Protein AF-Q862M8-F1 (afdb_monomer)

Nearest PDB structures (foldseek):
  2qyf-assembly2_C  TM=9.852E-01  e=2.031E-08  Homo sapiens
  4aez-assembly2_E  TM=9.939E-01  e=1.330E-06  Schizosaccharomyces pombe
  4aez-assembly3_H  TM=9.917E-01  e=1.981E-06  Schizosaccharomyces pombe
  4aez-assembly1_B  TM=9.903E-01  e=2.262E-06  Schizosaccharomyces pombe
  6wwa-assembly1_B  TM=9.312E-01  e=2.358E-04  Homo sapiens

Structure (mmCIF, N/CA/C/O backbone):
data_AF-Q862M8-F1
#
_entry.id   AF-Q862M8-F1
#
loop_
_atom_site.group_PDB
_atom_site.id
_atom_sit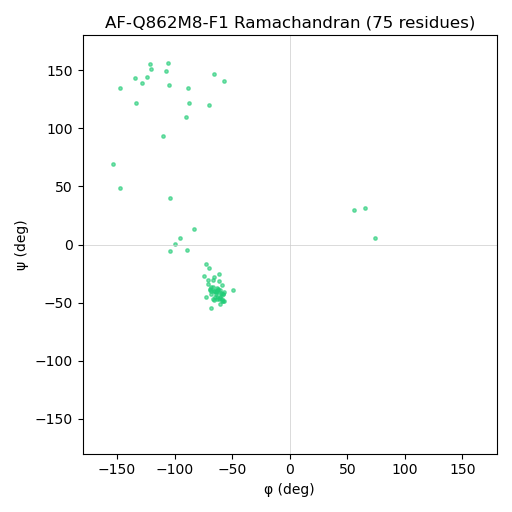e.type_symbol
_atom_site.label_atom_id
_atom_site.label_alt_id
_atom_site.label_comp_id
_atom_site.label_asym_id
_atom_site.label_entity_id
_atom_site.label_seq_id
_atom_site.pdbx_PDB_ins_code
_atom_site.Cartn_x
_atom_site.Cartn_y
_atom_site.Cartn_z
_atom_site.occupancy
_atom_site.B_iso_or_equiv
_atom_site.auth_seq_id
_atom_site.auth_comp_id
_atom_site.auth_asym_id
_atom_site.auth_atom_id
_atom_site.pdbx_PDB_model_num
ATOM 1 N N . GLY A 1 1 ? 6.983 11.721 -12.694 1.00 57.44 1 GLY A N 1
ATOM 2 C CA . GLY A 1 1 ? 7.355 10.883 -13.851 1.00 57.44 1 GLY A CA 1
ATOM 3 C C . GLY A 1 1 ? 6.482 9.644 -13.893 1.00 57.44 1 GLY A C 1
ATOM 4 O O . GLY A 1 1 ? 5.973 9.258 -12.844 1.00 57.44 1 GLY A O 1
ATOM 5 N N . ALA A 1 2 ? 6.325 9.037 -15.071 1.00 67.56 2 ALA A N 1
ATOM 6 C CA . ALA A 1 2 ? 5.432 7.898 -15.318 1.00 67.56 2 ALA A CA 1
ATOM 7 C C . ALA A 1 2 ? 5.562 6.717 -14.321 1.00 67.56 2 ALA A C 1
ATOM 9 O O . ALA A 1 2 ? 4.522 6.238 -13.869 1.00 67.56 2 ALA A O 1
ATOM 10 N N . PRO A 1 3 ? 6.766 6.311 -13.854 1.00 69.25 3 PRO A N 1
ATOM 11 C CA . PRO A 1 3 ? 6.902 5.222 -12.876 1.00 69.25 3 PRO A CA 1
ATOM 12 C C . PRO A 1 3 ? 6.167 5.474 -11.551 1.00 69.25 3 PRO A C 1
ATOM 14 O O . PRO A 1 3 ? 5.606 4.554 -10.960 1.00 69.25 3 PRO A O 1
ATOM 17 N N . ARG A 1 4 ? 6.109 6.736 -11.098 1.00 70.88 4 ARG A N 1
ATOM 18 C CA . ARG A 1 4 ? 5.403 7.113 -9.862 1.00 70.88 4 ARG A CA 1
ATOM 19 C C . ARG A 1 4 ? 3.888 6.975 -10.014 1.00 70.88 4 ARG A C 1
ATOM 21 O O . ARG A 1 4 ? 3.234 6.535 -9.076 1.00 70.88 4 ARG A O 1
ATOM 28 N N . SER A 1 5 ? 3.349 7.319 -11.182 1.00 81.81 5 SER A N 1
ATOM 29 C CA . SER A 1 5 ? 1.918 7.191 -11.483 1.00 81.81 5 SER A CA 1
ATOM 30 C C . SER A 1 5 ? 1.488 5.727 -11.592 1.00 81.81 5 SER A C 1
ATOM 32 O O . SER A 1 5 ? 0.440 5.364 -11.068 1.00 81.81 5 SER A O 1
ATOM 34 N N . VAL A 1 6 ? 2.320 4.871 -12.197 1.00 85.81 6 VAL A N 1
ATOM 35 C CA . VAL A 1 6 ? 2.053 3.426 -12.294 1.00 85.81 6 VAL A CA 1
ATOM 36 C C . VAL A 1 6 ? 2.093 2.767 -10.913 1.00 85.81 6 VAL A C 1
ATOM 38 O O . VAL A 1 6 ? 1.169 2.045 -10.553 1.00 85.81 6 VAL A O 1
ATOM 41 N N . ALA A 1 7 ? 3.109 3.060 -10.097 1.00 88.31 7 ALA A N 1
ATOM 42 C CA . ALA A 1 7 ? 3.195 2.525 -8.738 1.00 88.31 7 ALA A CA 1
ATOM 43 C C . ALA A 1 7 ? 2.007 2.952 -7.855 1.00 88.31 7 ALA A C 1
ATOM 45 O O . ALA A 1 7 ? 1.483 2.150 -7.082 1.00 88.31 7 ALA A O 1
ATOM 46 N N . GLU A 1 8 ? 1.549 4.200 -7.997 1.00 89.56 8 GLU A N 1
ATOM 47 C CA . GLU A 1 8 ? 0.366 4.686 -7.284 1.00 89.56 8 GLU A CA 1
ATOM 48 C C . GLU A 1 8 ? -0.913 3.956 -7.734 1.00 89.56 8 GLU A C 1
ATOM 50 O O . GLU A 1 8 ? -1.722 3.563 -6.895 1.00 89.56 8 GLU A O 1
ATOM 55 N N . PHE A 1 9 ? -1.064 3.693 -9.037 1.00 89.88 9 PHE A N 1
ATOM 56 C CA . PHE A 1 9 ? -2.178 2.901 -9.564 1.00 89.88 9 PHE A CA 1
ATOM 57 C C . PHE A 1 9 ? -2.221 1.491 -8.958 1.00 89.88 9 PHE A C 1
ATOM 59 O O . PHE A 1 9 ? -3.272 1.057 -8.486 1.00 89.88 9 PHE A O 1
ATOM 66 N N . PHE A 1 10 ? -1.079 0.797 -8.894 1.00 91.12 10 PHE A N 1
ATOM 67 C CA . PHE A 1 10 ? -1.003 -0.526 -8.267 1.00 91.12 10 PHE A CA 1
ATOM 68 C C . PHE A 1 10 ? -1.348 -0.489 -6.776 1.00 91.12 10 PHE A C 1
ATOM 70 O O . PHE A 1 10 ? -2.064 -1.369 -6.301 1.00 91.12 10 PHE A O 1
ATOM 77 N N . SER A 1 11 ? -0.908 0.541 -6.048 1.00 93.56 11 SER A N 1
ATOM 78 C CA . SER A 1 11 ? -1.249 0.703 -4.632 1.00 93.56 11 SER A CA 1
ATOM 79 C C . SER A 1 11 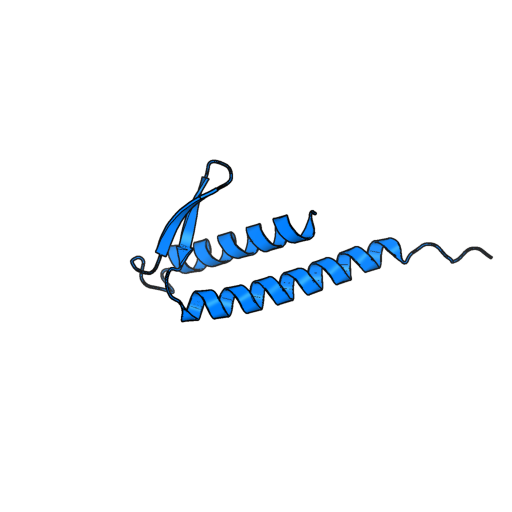? -2.769 0.759 -4.415 1.00 93.56 11 SER A C 1
ATOM 81 O O . SER A 1 11 ? -3.310 0.002 -3.605 1.00 93.56 11 SER A O 1
ATOM 83 N N . PHE A 1 12 ? -3.487 1.582 -5.186 1.00 94.94 12 PHE A N 1
ATOM 84 C CA . PHE A 1 12 ? -4.951 1.652 -5.100 1.00 94.94 12 PHE A CA 1
ATOM 85 C C . PHE A 1 12 ? -5.648 0.384 -5.609 1.00 94.94 12 PHE A C 1
ATOM 87 O O . PHE A 1 12 ? -6.653 -0.040 -5.031 1.00 94.94 12 PHE A O 1
ATOM 94 N N . GLY A 1 13 ? -5.113 -0.244 -6.659 1.00 94.19 13 GLY A N 1
ATOM 95 C CA . GLY A 1 13 ? -5.637 -1.497 -7.202 1.00 94.19 13 GLY A CA 1
ATOM 96 C C . GLY A 1 13 ? -5.594 -2.635 -6.183 1.00 94.19 13 GLY A C 1
ATOM 97 O O . GLY A 1 13 ? -6.603 -3.305 -5.970 1.00 94.19 13 GLY A O 1
ATOM 98 N N . ILE A 1 14 ? -4.466 -2.808 -5.487 1.00 95.62 14 ILE A N 1
ATOM 99 C CA . ILE A 1 14 ? -4.315 -3.847 -4.458 1.00 95.62 14 ILE A CA 1
ATOM 100 C C . ILE A 1 14 ? -5.283 -3.601 -3.297 1.00 95.62 14 ILE A C 1
ATOM 102 O O . ILE A 1 14 ? -6.002 -4.520 -2.908 1.00 95.62 14 ILE A O 1
ATOM 106 N N . ASN A 1 15 ? -5.376 -2.364 -2.793 1.00 96.75 15 ASN A N 1
ATOM 107 C CA . ASN A 1 15 ? -6.345 -2.027 -1.744 1.00 96.75 15 ASN A CA 1
ATOM 108 C C . ASN A 1 15 ? -7.790 -2.344 -2.167 1.00 96.75 15 ASN A C 1
ATOM 110 O O . ASN A 1 15 ? -8.558 -2.904 -1.386 1.00 96.75 15 ASN A O 1
ATOM 114 N N . SER A 1 16 ? -8.143 -2.046 -3.420 1.00 94.88 16 SER A N 1
ATOM 115 C CA . SER A 1 16 ? -9.474 -2.337 -3.962 1.00 94.88 16 SER A CA 1
ATOM 116 C C . SER A 1 16 ? -9.758 -3.841 -4.020 1.00 94.88 16 SER A C 1
ATOM 118 O O . SER A 1 16 ? -10.856 -4.260 -3.662 1.00 94.88 16 SER A O 1
ATOM 120 N N . ILE A 1 17 ? -8.776 -4.664 -4.410 1.00 95.88 17 ILE A N 1
ATOM 121 C CA . ILE A 1 17 ? -8.913 -6.130 -4.448 1.00 95.88 17 ILE A CA 1
ATOM 122 C C . ILE A 1 17 ? -9.094 -6.698 -3.038 1.00 95.88 17 ILE A C 1
ATOM 124 O O . ILE A 1 17 ? -10.002 -7.502 -2.824 1.00 95.88 17 ILE A O 1
ATOM 128 N N . LEU A 1 18 ? -8.262 -6.272 -2.081 1.00 96.94 18 LEU A N 1
ATOM 129 C CA . LEU A 1 18 ? -8.332 -6.736 -0.692 1.00 96.94 18 LEU A CA 1
ATOM 130 C C . LEU A 1 18 ? -9.704 -6.450 -0.075 1.00 96.94 18 LEU A C 1
ATOM 132 O O . LEU A 1 18 ? -10.279 -7.327 0.571 1.00 96.94 18 LEU A O 1
ATOM 136 N N . TYR A 1 19 ? -10.244 -5.259 -0.343 1.00 96.25 19 TYR A N 1
ATOM 137 C CA . TYR A 1 19 ? -11.575 -4.867 0.101 1.00 96.25 19 TYR A CA 1
ATOM 138 C C . TYR A 1 19 ? -12.687 -5.664 -0.597 1.00 96.25 19 TYR A C 1
ATOM 140 O O . TYR A 1 19 ? -13.509 -6.290 0.066 1.00 96.25 19 TYR A O 1
ATOM 148 N N . GLN A 1 20 ? -12.715 -5.684 -1.935 1.00 95.56 20 GLN A N 1
ATOM 149 C CA . GLN A 1 20 ? -13.805 -6.309 -2.703 1.00 95.56 20 GLN A CA 1
ATOM 150 C C . GLN A 1 20 ? -13.881 -7.828 -2.517 1.00 95.56 20 GLN A C 1
ATOM 152 O O . GLN A 1 20 ? -14.954 -8.412 -2.654 1.00 95.56 20 GLN A O 1
ATOM 157 N N . ARG A 1 21 ? -12.749 -8.476 -2.222 1.00 97.38 21 ARG A N 1
ATOM 158 C CA . ARG A 1 21 ? -12.685 -9.914 -1.932 1.00 97.38 21 ARG A CA 1
ATOM 159 C C . ARG A 1 21 ? -12.881 -10.245 -0.452 1.00 97.38 21 ARG A C 1
ATOM 161 O O . ARG A 1 21 ? -12.930 -11.426 -0.128 1.00 97.38 21 ARG A O 1
ATOM 168 N N . GLY A 1 22 ? -12.994 -9.242 0.422 1.00 95.50 22 GLY A N 1
ATOM 169 C CA . GLY A 1 22 ? -13.197 -9.439 1.858 1.00 95.50 22 GLY A CA 1
ATOM 170 C C . GLY A 1 22 ? -12.021 -10.122 2.560 1.00 95.50 22 GLY A C 1
ATOM 171 O O . GLY A 1 22 ? -12.237 -10.864 3.511 1.00 95.50 22 GLY A O 1
ATOM 172 N N . ILE A 1 23 ? -10.788 -9.91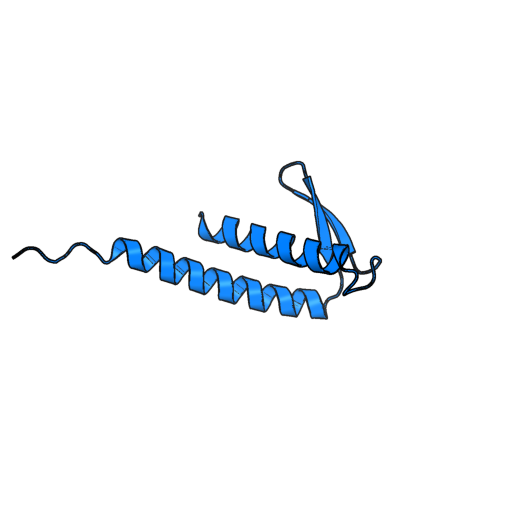1 2.082 1.00 97.31 23 ILE A N 1
ATOM 173 C CA . ILE A 1 23 ? -9.580 -10.498 2.694 1.00 97.31 23 ILE A CA 1
ATOM 174 C C . ILE A 1 23 ? -9.283 -9.836 4.046 1.00 97.31 23 ILE A C 1
ATOM 176 O O . ILE A 1 23 ? -8.809 -10.492 4.968 1.00 97.31 23 ILE A O 1
ATOM 180 N N . TYR A 1 24 ? -9.592 -8.542 4.154 1.00 96.44 24 TYR A N 1
ATOM 181 C CA . TYR A 1 24 ? -9.517 -7.762 5.385 1.00 96.44 24 TYR A CA 1
ATOM 182 C C . TYR A 1 24 ? -10.902 -7.189 5.726 1.00 96.44 24 TYR A C 1
ATOM 184 O O . TYR A 1 24 ? -11.688 -6.932 4.805 1.00 96.44 24 TYR A O 1
ATOM 192 N N . PRO A 1 25 ? -11.217 -6.972 7.018 1.00 96.31 25 PRO A N 1
ATOM 193 C CA . PRO A 1 25 ? -12.500 -6.412 7.430 1.00 96.31 25 PRO A CA 1
ATOM 194 C C . PRO A 1 25 ? -12.761 -5.050 6.781 1.00 96.31 25 PRO A C 1
ATOM 196 O O . PRO A 1 25 ? -11.870 -4.213 6.681 1.00 96.31 25 PRO A O 1
ATOM 199 N N . SER A 1 26 ? -14.001 -4.776 6.377 1.00 95.12 26 SER A N 1
ATOM 200 C CA . SER A 1 26 ? -14.334 -3.517 5.696 1.00 95.12 26 SER A CA 1
ATOM 201 C C . SER A 1 26 ? -14.078 -2.265 6.545 1.00 95.12 26 SER A C 1
ATOM 203 O O . SER A 1 26 ? -13.870 -1.192 5.988 1.00 95.12 26 SER A O 1
ATOM 205 N N . GLU A 1 27 ? -14.101 -2.395 7.875 1.00 96.56 27 GLU A N 1
ATOM 206 C CA . GLU A 1 27 ? -13.815 -1.314 8.831 1.00 96.56 27 GLU A CA 1
ATOM 207 C C . GLU A 1 27 ? -12.341 -0.889 8.853 1.00 96.56 27 GLU A C 1
ATOM 209 O O . GLU A 1 27 ? -12.037 0.234 9.248 1.00 96.56 27 GLU A O 1
ATOM 214 N N . THR A 1 28 ? -11.428 -1.740 8.370 1.00 97.44 28 THR A N 1
ATOM 215 C CA . THR A 1 28 ? -10.002 -1.405 8.259 1.00 97.44 28 THR A CA 1
ATOM 216 C C . THR A 1 28 ? -9.694 -0.630 6.981 1.00 97.44 28 THR A C 1
ATOM 218 O O . THR A 1 28 ? -8.534 -0.532 6.596 1.00 97.44 28 THR A O 1
ATOM 221 N N . PHE A 1 29 ? -10.706 -0.116 6.277 1.00 97.75 29 PHE A N 1
ATOM 222 C CA . PHE A 1 29 ? -10.537 0.690 5.073 1.00 97.75 29 PHE A CA 1
ATOM 223 C C . PHE A 1 29 ? -11.222 2.041 5.221 1.00 97.75 29 PHE A C 1
ATOM 225 O O . PHE A 1 29 ? -12.316 2.166 5.767 1.00 97.75 29 PHE A O 1
ATOM 232 N N . THR A 1 30 ? -10.595 3.060 4.643 1.00 97.38 30 THR A N 1
ATOM 233 C CA . THR A 1 30 ? -11.151 4.404 4.535 1.00 97.38 30 THR A CA 1
ATOM 234 C C . THR A 1 30 ? -11.246 4.844 3.083 1.00 97.38 30 THR A C 1
ATOM 236 O O . THR A 1 30 ? -10.529 4.357 2.205 1.00 97.38 30 THR A O 1
ATOM 239 N N . ARG A 1 31 ? -12.161 5.778 2.828 1.00 95.75 31 ARG A N 1
ATOM 240 C CA . ARG A 1 31 ? -12.390 6.359 1.508 1.00 95.75 31 ARG A CA 1
ATOM 241 C C . ARG A 1 31 ? -11.484 7.565 1.310 1.00 95.75 31 ARG A C 1
ATOM 243 O O . ARG A 1 31 ? -11.414 8.438 2.169 1.00 95.75 31 ARG A O 1
ATOM 250 N N . VAL A 1 32 ? -10.858 7.649 0.143 1.00 95.06 32 VAL A N 1
ATOM 251 C CA . VAL A 1 32 ? -10.059 8.802 -0.281 1.00 95.06 32 VAL A CA 1
ATOM 252 C C . VAL A 1 32 ? -10.510 9.270 -1.661 1.00 95.06 32 VAL A C 1
ATOM 254 O O . VAL A 1 32 ? -10.787 8.451 -2.538 1.00 95.06 32 VAL A O 1
ATOM 257 N N . GLN A 1 33 ? -10.588 10.587 -1.870 1.00 93.44 33 GLN A N 1
ATOM 258 C CA . GLN A 1 33 ? -10.818 11.158 -3.199 1.00 93.44 33 GLN A CA 1
ATOM 259 C C . GLN A 1 33 ? -9.486 11.362 -3.921 1.00 93.44 33 GLN A C 1
ATOM 261 O O . GLN A 1 33 ? -8.621 12.104 -3.456 1.00 93.44 33 GLN A O 1
ATOM 266 N N . LYS A 1 34 ? -9.337 10.734 -5.086 1.00 88.12 34 LYS A N 1
ATO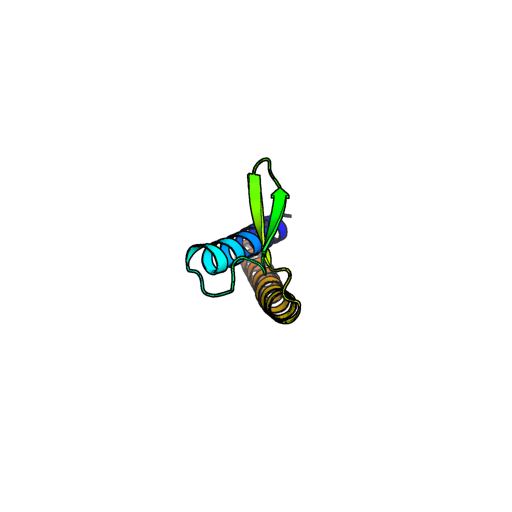M 267 C CA . LYS A 1 34 ? -8.162 10.844 -5.959 1.00 88.12 34 LYS A CA 1
ATOM 268 C C . LYS A 1 34 ? -8.617 10.718 -7.407 1.00 88.12 34 LYS A C 1
ATOM 270 O O . LYS A 1 34 ? -9.414 9.845 -7.724 1.00 88.12 34 LYS A O 1
ATOM 275 N N . TYR A 1 35 ? -8.121 11.590 -8.285 1.00 85.56 35 TYR A N 1
ATOM 276 C CA . TYR A 1 35 ? -8.450 11.569 -9.721 1.00 85.56 35 TYR A CA 1
ATOM 277 C C . TYR A 1 35 ? -9.959 11.649 -10.031 1.00 85.56 35 TYR A C 1
ATOM 279 O O . TYR A 1 35 ? -10.421 11.089 -11.018 1.00 85.56 35 TYR A O 1
ATOM 287 N N . GLY A 1 36 ? -10.742 12.309 -9.169 1.00 89.56 36 GLY A N 1
ATOM 288 C CA . GLY A 1 36 ? -12.205 12.358 -9.289 1.00 89.56 36 GLY A CA 1
ATOM 289 C C . GLY A 1 36 ? -12.924 11.056 -8.907 1.00 89.56 36 GLY A C 1
ATOM 290 O O . GLY A 1 36 ? -14.140 10.976 -9.046 1.00 89.56 36 GLY A O 1
ATOM 291 N N . LEU A 1 37 ? -12.202 10.051 -8.405 1.00 89.31 37 LEU A N 1
ATOM 292 C CA . LEU A 1 37 ? -12.739 8.771 -7.952 1.00 89.31 37 LEU A CA 1
ATOM 293 C C . LEU A 1 37 ? -12.696 8.673 -6.426 1.00 89.31 37 LEU A C 1
ATOM 295 O O . LEU A 1 37 ? -11.792 9.200 -5.774 1.00 89.31 37 LEU A O 1
ATOM 299 N N . THR A 1 38 ? -13.656 7.942 -5.865 1.00 92.69 38 THR A N 1
ATOM 300 C CA . THR A 1 38 ? -13.607 7.489 -4.473 1.00 92.69 38 THR A CA 1
ATOM 301 C C . THR A 1 38 ? -12.918 6.135 -4.433 1.00 92.69 38 THR A C 1
ATOM 303 O O . THR A 1 38 ? -13.471 5.142 -4.900 1.00 92.69 38 THR A O 1
ATOM 306 N N . LEU A 1 39 ? -11.711 6.102 -3.881 1.00 94.31 39 LEU A N 1
ATOM 307 C CA . LEU A 1 39 ? -10.901 4.897 -3.731 1.00 94.31 39 LEU A CA 1
ATOM 308 C C . LEU A 1 39 ? -10.902 4.455 -2.269 1.00 94.31 39 LEU A C 1
ATOM 310 O O . LEU A 1 39 ? -11.124 5.267 -1.371 1.00 94.31 39 LEU A O 1
ATOM 314 N N . LEU A 1 40 ? -10.651 3.171 -2.032 1.00 94.19 40 LEU A N 1
ATOM 315 C CA . LEU A 1 40 ? -10.486 2.621 -0.690 1.00 94.19 40 LEU A CA 1
ATOM 316 C C . LEU A 1 40 ? -9.013 2.342 -0.433 1.00 94.19 40 LEU A C 1
ATOM 318 O O . LEU A 1 40 ? -8.314 1.826 -1.304 1.00 94.19 40 LEU A O 1
ATOM 322 N N . VAL A 1 41 ? -8.557 2.690 0.763 1.00 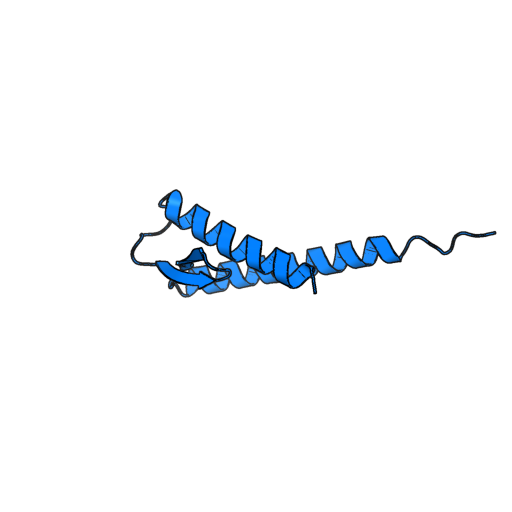96.88 41 VAL A N 1
ATOM 323 C CA . VAL A 1 41 ? -7.207 2.406 1.252 1.00 96.88 41 VAL A CA 1
ATOM 324 C C . VAL A 1 41 ? -7.291 1.866 2.668 1.00 96.88 41 VAL A C 1
ATOM 326 O O . VAL A 1 41 ? -8.152 2.288 3.439 1.00 96.88 41 VAL A O 1
ATOM 329 N N . THR A 1 42 ? -6.426 0.917 3.000 1.00 97.62 42 THR A N 1
ATOM 330 C CA . THR A 1 42 ? -6.366 0.360 4.350 1.00 97.62 42 THR A CA 1
ATOM 331 C C . THR A 1 42 ? -5.907 1.407 5.375 1.00 97.62 42 THR A C 1
ATOM 333 O O . THR A 1 42 ? -5.098 2.286 5.068 1.00 97.62 42 THR A O 1
ATOM 336 N N . THR A 1 43 ? -6.419 1.303 6.597 1.00 97.62 43 THR A N 1
ATOM 337 C CA . THR A 1 43 ? -5.959 2.024 7.791 1.00 97.62 43 THR A CA 1
ATOM 338 C C . THR A 1 43 ? -5.152 1.128 8.734 1.00 97.62 43 THR A C 1
ATOM 340 O O . THR A 1 43 ? -4.597 1.628 9.712 1.00 97.62 43 THR A O 1
ATOM 343 N N . ASP A 1 44 ? -5.053 -0.172 8.439 1.00 97.56 44 ASP A N 1
ATOM 344 C CA . ASP A 1 44 ? -4.278 -1.124 9.230 1.00 97.56 44 ASP A CA 1
ATOM 345 C C . ASP A 1 44 ? -2.763 -0.874 9.066 1.00 97.56 44 ASP A C 1
ATOM 347 O O . ASP A 1 44 ? -2.243 -0.955 7.948 1.00 97.56 44 ASP A O 1
ATOM 351 N N . PRO A 1 45 ? -2.025 -0.567 10.147 1.00 96.81 45 PRO A N 1
ATOM 352 C CA . PRO A 1 45 ? -0.628 -0.149 10.055 1.00 96.81 45 PRO A CA 1
ATOM 353 C C . PRO A 1 45 ? 0.309 -1.255 9.553 1.00 96.81 45 PRO A C 1
ATOM 355 O O . PRO A 1 45 ? 1.311 -0.951 8.897 1.00 96.81 45 PRO A O 1
ATOM 358 N N . GLU A 1 46 ? 0.006 -2.524 9.830 1.00 96.56 46 GLU A N 1
ATOM 359 C CA . GLU A 1 46 ? 0.828 -3.650 9.385 1.00 96.56 46 GLU A CA 1
ATOM 360 C C . GLU A 1 46 ? 0.679 -3.870 7.874 1.00 96.56 46 GLU A C 1
ATOM 362 O O . GLU A 1 46 ? 1.678 -3.960 7.151 1.00 96.56 46 GLU A O 1
ATOM 367 N N . LEU A 1 47 ? -0.557 -3.836 7.373 1.00 96.00 47 LEU A N 1
ATOM 368 C CA . LEU A 1 47 ? -0.857 -3.920 5.952 1.00 96.00 47 LEU A CA 1
ATOM 369 C C . LEU A 1 47 ? -0.320 -2.703 5.194 1.00 96.00 47 LEU A C 1
ATOM 371 O O . LEU A 1 47 ? 0.247 -2.870 4.116 1.00 96.00 47 LEU A O 1
ATOM 375 N N . ILE A 1 48 ? -0.419 -1.491 5.753 1.00 96.44 48 ILE A N 1
ATOM 376 C CA . ILE A 1 48 ? 0.205 -0.293 5.165 1.00 96.44 48 ILE A CA 1
ATOM 377 C C . ILE A 1 48 ? 1.709 -0.513 4.996 1.00 96.44 48 ILE A C 1
ATOM 379 O O . ILE A 1 48 ? 2.254 -0.273 3.916 1.00 96.44 48 ILE A O 1
ATOM 383 N N . LYS A 1 49 ? 2.390 -0.991 6.044 1.00 96.94 49 LYS A N 1
ATOM 384 C CA . LYS A 1 49 ? 3.832 -1.258 6.000 1.00 96.94 49 LYS A CA 1
ATOM 385 C C . LYS A 1 49 ? 4.174 -2.296 4.931 1.00 96.94 49 LYS A C 1
ATOM 387 O O . LYS A 1 49 ? 5.112 -2.088 4.162 1.00 96.94 49 LYS A O 1
ATOM 392 N N . TYR A 1 50 ? 3.407 -3.381 4.857 1.00 95.75 50 TYR A N 1
ATOM 393 C CA . TYR A 1 50 ? 3.590 -4.412 3.840 1.00 95.75 50 TYR A CA 1
ATOM 394 C C . TYR A 1 50 ? 3.410 -3.857 2.420 1.00 95.75 50 TYR A C 1
ATOM 396 O O . TYR A 1 50 ? 4.293 -4.015 1.576 1.00 95.75 50 TYR A O 1
ATOM 404 N N . LEU A 1 51 ? 2.302 -3.156 2.164 1.00 95.62 51 L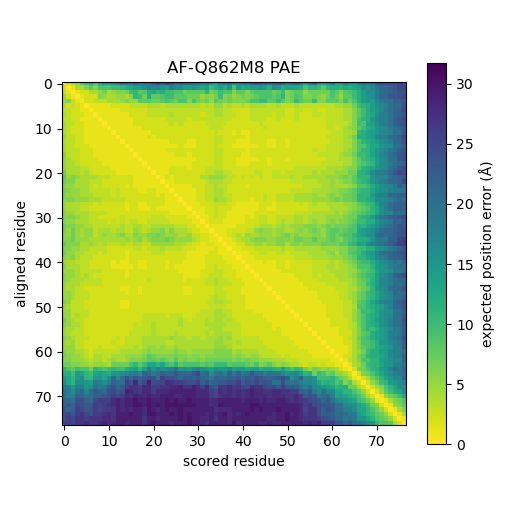EU A N 1
ATOM 405 C CA . LEU A 1 51 ? 2.002 -2.593 0.849 1.00 95.62 51 LEU A CA 1
ATOM 406 C C . LEU A 1 51 ? 3.034 -1.545 0.428 1.00 95.62 51 LEU A C 1
ATOM 408 O O . LEU A 1 51 ? 3.415 -1.521 -0.739 1.00 95.62 51 LEU A O 1
ATOM 412 N N . ASN A 1 52 ? 3.534 -0.725 1.355 1.00 94.12 52 ASN A N 1
ATOM 413 C CA . ASN A 1 52 ? 4.603 0.231 1.063 1.00 94.12 52 ASN A CA 1
ATOM 414 C C . ASN A 1 52 ? 5.877 -0.475 0.588 1.00 94.12 52 ASN A C 1
ATOM 416 O O . ASN A 1 52 ? 6.418 -0.095 -0.448 1.00 94.12 52 ASN A O 1
ATOM 420 N N . ASN A 1 53 ? 6.295 -1.551 1.263 1.00 95.19 53 ASN A N 1
ATOM 421 C CA . ASN A 1 53 ? 7.456 -2.337 0.836 1.00 95.19 53 ASN A CA 1
ATOM 422 C C . ASN A 1 53 ? 7.268 -2.921 -0.575 1.00 95.19 53 ASN A C 1
ATOM 424 O O . ASN A 1 53 ? 8.188 -2.874 -1.390 1.00 95.19 53 ASN A O 1
ATOM 428 N N . VAL A 1 54 ? 6.076 -3.447 -0.882 1.00 92.69 54 VAL A N 1
ATOM 429 C CA . VAL A 1 54 ? 5.752 -3.991 -2.215 1.00 92.69 54 VAL A CA 1
ATOM 430 C C . VAL A 1 54 ? 5.777 -2.893 -3.282 1.00 92.69 54 VAL A C 1
ATOM 432 O O . VAL A 1 54 ? 6.357 -3.070 -4.352 1.00 92.69 54 VAL A O 1
ATOM 435 N N . VAL A 1 55 ? 5.170 -1.740 -2.996 1.00 91.38 55 VAL A N 1
ATOM 436 C CA . VAL A 1 55 ? 5.108 -0.602 -3.921 1.00 91.38 55 VAL A CA 1
ATOM 437 C C . VAL A 1 55 ? 6.496 -0.004 -4.162 1.00 91.38 55 VAL A C 1
ATOM 439 O O . VAL A 1 55 ? 6.790 0.400 -5.287 1.00 91.38 55 VAL A O 1
ATOM 442 N N . ASP A 1 56 ? 7.362 0.044 -3.152 1.00 91.44 56 ASP A N 1
ATOM 443 C CA . ASP A 1 56 ? 8.732 0.535 -3.307 1.00 91.44 56 ASP A CA 1
ATOM 444 C C . ASP A 1 56 ? 9.582 -0.400 -4.172 1.00 91.44 56 ASP A C 1
ATOM 446 O O . ASP A 1 56 ? 10.232 0.074 -5.105 1.00 91.44 56 ASP A O 1
ATOM 450 N N . GLN A 1 57 ? 9.472 -1.720 -3.983 1.00 90.25 57 GLN A N 1
ATOM 451 C CA . GLN A 1 57 ? 10.101 -2.695 -4.885 1.00 90.25 57 GLN A CA 1
ATOM 452 C C . GLN A 1 57 ? 9.588 -2.551 -6.326 1.00 90.25 57 GLN A C 1
ATOM 454 O O . GLN A 1 57 ? 10.370 -2.564 -7.278 1.00 90.25 57 GLN A O 1
ATOM 459 N N . LEU A 1 58 ? 8.279 -2.338 -6.499 1.00 89.00 58 LEU A N 1
ATOM 460 C CA . LEU A 1 58 ? 7.683 -2.121 -7.815 1.00 89.00 58 LEU A CA 1
ATOM 461 C C . LEU A 1 58 ? 8.225 -0.847 -8.483 1.00 89.00 58 LEU A C 1
ATOM 463 O O . LEU A 1 58 ? 8.524 -0.861 -9.677 1.00 89.00 58 LEU A O 1
ATOM 467 N N . LYS A 1 59 ? 8.401 0.247 -7.729 1.00 87.31 59 LYS A N 1
ATOM 468 C CA . LYS A 1 59 ? 9.035 1.469 -8.252 1.00 87.31 59 LYS A CA 1
ATOM 469 C C . LYS A 1 59 ? 10.441 1.165 -8.754 1.00 87.31 59 LYS A C 1
ATOM 471 O O . LYS A 1 59 ? 10.757 1.547 -9.878 1.00 87.31 59 LYS A O 1
ATOM 476 N N . GLU A 1 60 ? 11.263 0.469 -7.970 1.00 88.75 60 GLU A N 1
ATOM 477 C CA . GLU A 1 60 ? 12.621 0.102 -8.388 1.00 88.75 60 GLU A CA 1
ATOM 478 C C . GLU A 1 60 ? 12.631 -0.720 -9.682 1.00 88.75 60 GLU A C 1
ATOM 480 O O . GLU A 1 60 ? 13.428 -0.443 -10.582 1.00 88.75 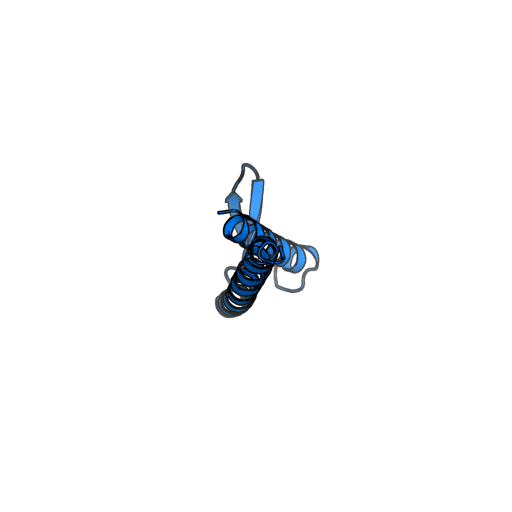60 GLU A O 1
ATOM 485 N N . TRP A 1 61 ? 11.726 -1.692 -9.822 1.00 86.94 61 TRP A N 1
ATOM 486 C CA . TRP A 1 61 ? 11.603 -2.486 -11.048 1.00 86.94 61 TRP A CA 1
ATOM 487 C C . TRP A 1 61 ? 11.191 -1.642 -12.255 1.00 86.94 61 TRP A C 1
ATOM 489 O O . TRP A 1 61 ? 11.776 -1.786 -13.330 1.00 86.94 61 TRP A O 1
ATOM 499 N N . LEU A 1 62 ? 10.242 -0.720 -12.078 1.00 83.44 62 LEU A N 1
ATOM 500 C CA . LEU A 1 62 ? 9.811 0.194 -13.138 1.00 83.44 62 LEU A CA 1
ATOM 501 C C . LEU A 1 62 ? 10.937 1.141 -13.568 1.00 83.44 62 LEU A C 1
ATOM 503 O O . LEU A 1 62 ? 11.113 1.382 -14.764 1.00 83.44 62 LEU A O 1
ATOM 507 N N . TYR A 1 63 ? 11.730 1.644 -12.619 1.00 82.69 63 TYR A N 1
ATOM 508 C CA . TYR A 1 63 ? 12.913 2.449 -12.926 1.00 82.69 63 TYR A CA 1
ATOM 509 C C . TYR A 1 63 ? 13.957 1.639 -13.704 1.00 82.69 63 TYR A C 1
ATOM 511 O O . TYR A 1 63 ? 14.447 2.114 -14.726 1.00 82.69 63 TYR A O 1
ATOM 519 N N . LYS A 1 64 ? 14.248 0.400 -13.288 1.00 80.50 64 LYS A N 1
ATOM 520 C CA . LYS A 1 64 ? 15.190 -0.483 -14.000 1.00 80.50 64 LYS A CA 1
ATOM 521 C C . LYS A 1 64 ? 14.728 -0.833 -15.418 1.00 80.50 64 LYS A C 1
ATOM 523 O O . LYS A 1 64 ? 15.560 -0.866 -16.323 1.00 80.50 64 LYS A O 1
ATOM 528 N N . CYS A 1 65 ? 13.429 -1.055 -15.629 1.00 67.25 65 CYS A N 1
ATOM 529 C CA . CYS A 1 65 ? 12.878 -1.293 -16.969 1.00 67.25 65 CYS A CA 1
ATOM 530 C C . CYS A 1 65 ? 12.947 -0.034 -17.842 1.00 67.25 65 CYS A C 1
ATOM 532 O O . CYS A 1 65 ? 13.335 -0.125 -19.001 1.00 67.25 65 CYS A O 1
ATOM 534 N N . SER A 1 66 ? 12.668 1.143 -17.271 1.00 58.94 66 SER A N 1
ATOM 535 C CA . SER A 1 66 ? 12.776 2.421 -17.996 1.00 58.94 66 SER A CA 1
ATOM 536 C C . SER A 1 66 ? 14.210 2.705 -18.471 1.00 58.94 66 SER A C 1
ATO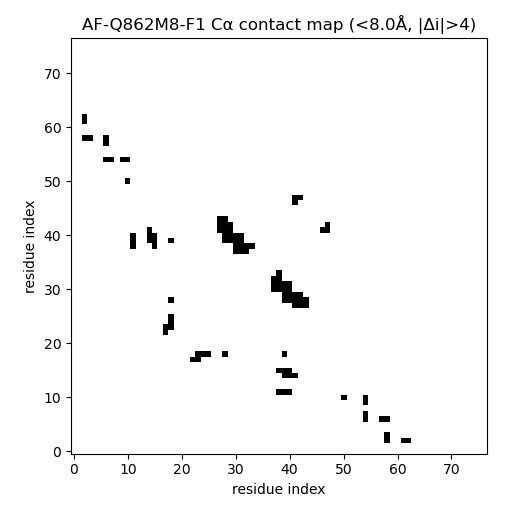M 538 O O . SER A 1 66 ? 14.407 3.313 -19.517 1.00 58.94 66 SER A O 1
ATOM 540 N N . VAL A 1 67 ? 15.221 2.245 -17.723 1.00 54.12 67 VAL A N 1
ATOM 541 C CA . VAL A 1 67 ? 16.644 2.380 -18.088 1.00 54.12 67 VAL A CA 1
ATOM 542 C C . VAL A 1 67 ? 17.051 1.421 -19.218 1.00 54.12 67 VAL A C 1
ATOM 544 O O . VAL A 1 67 ? 17.953 1.744 -19.987 1.00 54.12 67 VAL A O 1
ATOM 547 N N . HIS A 1 68 ? 16.378 0.275 -19.385 1.00 50.31 68 HIS A N 1
ATOM 548 C CA . HIS A 1 68 ? 16.704 -0.671 -20.461 1.00 50.31 68 HIS A CA 1
ATOM 549 C C . HIS A 1 68 ? 16.311 -0.164 -21.858 1.00 50.31 68 HIS A C 1
ATOM 551 O O . HIS A 1 68 ? 17.018 -0.459 -22.819 1.00 50.31 68 HIS A O 1
ATOM 557 N N . GLU A 1 69 ? 15.261 0.654 -21.991 1.00 48.34 69 GLU A N 1
ATOM 558 C CA . GLU A 1 69 ? 14.891 1.249 -23.289 1.00 48.34 69 GLU A CA 1
ATOM 559 C C . GLU A 1 69 ? 15.845 2.362 -23.754 1.00 48.34 69 GLU A C 1
ATOM 561 O O . GLU A 1 69 ? 15.874 2.683 -24.938 1.00 48.34 69 GLU A O 1
ATOM 566 N N . THR A 1 70 ? 16.669 2.933 -22.867 1.00 45.31 70 THR A N 1
ATOM 567 C CA . THR A 1 70 ? 17.637 3.990 -23.233 1.00 45.31 70 THR A CA 1
ATOM 568 C C . THR A 1 70 ? 19.075 3.489 -23.423 1.00 45.31 70 THR A C 1
ATOM 570 O O . THR A 1 70 ? 19.954 4.278 -23.760 1.00 45.31 70 THR A O 1
ATOM 573 N N . GLY A 1 71 ? 19.330 2.183 -23.267 1.00 47.56 71 GLY A N 1
ATOM 574 C CA . GLY A 1 71 ? 20.651 1.559 -23.453 1.00 47.56 71 GLY A CA 1
ATOM 575 C C . GLY A 1 71 ? 20.907 0.944 -24.837 1.00 47.56 71 GLY A C 1
ATOM 576 O O . GLY A 1 71 ? 21.925 0.285 -25.033 1.00 47.56 71 GLY A O 1
ATOM 577 N N . GLY A 1 72 ? 19.990 1.117 -25.793 1.00 48.94 72 GLY A N 1
ATOM 578 C CA . GLY A 1 72 ? 19.992 0.436 -27.091 1.00 48.94 72 GLY A CA 1
ATOM 579 C C . GLY A 1 72 ? 20.436 1.286 -28.283 1.00 48.94 72 GLY A C 1
ATOM 580 O O . GLY A 1 72 ? 19.828 1.189 -29.342 1.00 48.94 72 GLY A O 1
ATOM 581 N N . SER A 1 73 ? 21.459 2.133 -28.155 1.00 49.06 73 SER A N 1
ATOM 582 C CA . SER A 1 73 ? 22.061 2.792 -29.326 1.00 49.06 73 SER A CA 1
ATOM 583 C C . SER A 1 73 ? 23.523 3.171 -29.097 1.00 49.06 73 SER A C 1
ATOM 585 O O . SER A 1 73 ? 23.870 4.345 -29.017 1.00 49.06 73 SER A O 1
ATOM 587 N N . HIS A 1 74 ? 24.401 2.171 -29.017 1.00 47.56 74 HIS A N 1
ATOM 588 C CA . HIS A 1 74 ? 25.803 2.361 -29.401 1.00 47.56 74 HIS A CA 1
ATOM 589 C C . HIS A 1 74 ? 26.402 1.081 -30.002 1.00 47.56 74 HIS A C 1
ATOM 591 O O . HIS A 1 74 ? 27.486 0.637 -29.649 1.00 47.56 74 HIS A O 1
ATOM 597 N N . LEU A 1 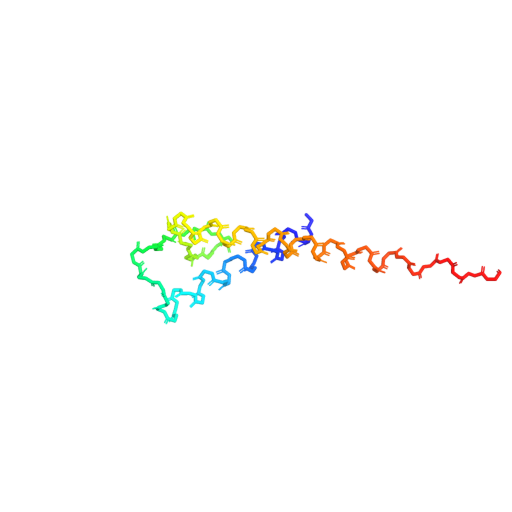75 ? 25.673 0.482 -30.945 1.00 50.91 75 LEU A N 1
ATOM 598 C CA . LEU A 1 75 ? 26.285 -0.303 -32.011 1.00 50.91 75 LEU A CA 1
ATOM 599 C C . LEU A 1 75 ? 26.106 0.490 -33.301 1.00 50.91 75 LEU A C 1
ATOM 601 O O . LEU A 1 75 ? 25.071 0.394 -33.956 1.00 50.91 75 LEU A O 1
ATOM 605 N N . LYS A 1 76 ? 27.108 1.293 -33.652 1.00 42.94 76 LYS A N 1
ATOM 606 C CA . LYS A 1 76 ? 27.429 1.549 -35.052 1.00 42.94 76 LYS A CA 1
ATOM 607 C C . LYS A 1 76 ? 28.936 1.407 -35.212 1.00 42.94 76 LYS A C 1
ATOM 609 O O . LYS A 1 76 ? 29.689 2.024 -34.465 1.00 42.94 76 LYS A O 1
ATOM 614 N N . TYR A 1 77 ? 29.268 0.483 -36.109 1.00 41.75 77 TYR A N 1
ATOM 615 C CA . TYR A 1 77 ? 30.562 0.220 -36.724 1.00 41.75 77 TYR A CA 1
ATOM 616 C C . TYR A 1 77 ? 31.377 1.487 -36.980 1.00 41.75 77 TYR A C 1
ATOM 618 O O . TYR A 1 77 ? 30.750 2.509 -37.349 1.00 41.75 77 TYR A O 1
#

Foldseek 3Di:
DVLVVVLVVVQQVVQQCCCVVVVDPVVQWDWDDDPNDTTIHGVDPVVVVVSVVVSVVSSVVVVVVVVVVVPPPDDDD

Radius of gyration: 16.82 Å; Cα contacts (8 Å, |Δi|>4): 53; chains: 1; bounding box: 45×23×47 Å

Secondary structure (DSSP, 8-state):
-HHHHHHHHHHHHHHHHHHHTTSS-GGGEEEEEETTEEEEEE--HHHHHHHHHHHHHHHHHHHHHHHHTTS------

InterPro domains:
  IPR003511 HORMA domain [PF02301] (6-59)
  IPR003511 HORMA domain [PS50815] (1-77)
  IPR036570 HORMA domain superfamily [G3DSA:3.30.900.10] (1-70)
  IPR036570 HORMA domain superfamily [SSF56019] (4-68)
  IPR045091 Mad2-like [PTHR11842] (5-68)

Solvent-accessible surface area (backbone atoms only — not comparable to full-atom values): 4602 Å² total; per-residue (Å²): 110,70,55,61,56,53,36,50,50,50,55,45,50,51,36,43,50,38,50,78,69,59,77,47,65,73,84,44,43,45,81,44,83,54,98,93,37,83,44,47,40,68,68,44,67,66,59,49,53,52,51,50,55,54,40,50,53,49,36,54,52,45,51,56,54,61,52,58,75,73,68,78,81,86,86,74,134

Mean predicted aligned error: 7.81 Å

Sequence (77 aa):
GAPRSVAEFFSFGINSILYQRGIYPSETFTRVQKYGLTLLVTTDPELIKYLNNVVDQLKEWLYKCSVHETGGSHLKY

Organism: Bos taurus (NCBI:txid9913)

pLDDT: mean 84.44, std 17.23, range [41.75, 97.75]